Protein AF-A0A2J6X6T1-F1 (afdb_monomer)

Radius of gyration: 15.21 Å; Cα contacts (8 Å, |Δi|>4): 260; chains: 1; bounding box: 32×40×41 Å

Nearest PDB structures (foldseek):
  7z67-assembly1_A  TM=2.080E-01  e=5.726E-01  Arabidopsis thaliana
  8brf-assembly1_AAA  TM=2.116E-01  e=1.917E+00  Yersinia enterocolitica
  8brf-assembly1_BBB  TM=2.107E-01  e=5.099E+00  Yersinia enterocolitica

Sequence (160 aa):
MTFNLTKSQEKRLALLQRKNFKELSLDLDLILNLVEFPESSIILEKIMSIANIKDGSEVRGEEDLFKYLFDFPLHQGEVCFLVLPGLSPQNGFTYTQYPVIKVDVKKFHSLLKSMQERLTKLDFFSLVFEKFEHGIVLDVYAGNPEIHGVDKEICQVTIW

Foldseek 3Di:
DDDPDDPVVQVVQQVQQVVVVVVLVFDCVQFPDFAGPPVQVVVVVVLVVVQVVFDWDWDDDPVCVLVCVVPFDFDAPFKKWKQAADWDDDDPGIGGSHTTTIGHSVSSVVRSVSNVVRDPDHQKIKIATPVNPWIKIWHQPPDPCVPPDDPDRTITIGTD

Solvent-accessible surface area (backbone atoms only — not comparable to full-atom values): 9155 Å² total; per-res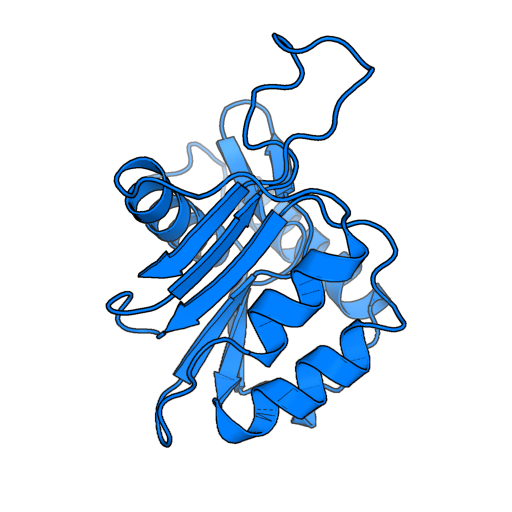idue (Å²): 138,80,78,98,62,55,73,69,54,42,53,50,51,28,52,47,13,54,53,52,44,58,73,69,65,68,72,63,91,50,48,75,44,75,37,44,55,67,59,28,31,56,51,46,53,53,51,49,58,52,45,76,73,44,89,47,48,81,52,79,63,76,79,54,52,58,50,57,62,72,69,47,89,77,62,89,94,42,47,27,38,34,39,60,54,31,67,43,82,47,100,92,52,71,36,55,44,40,42,26,34,32,28,44,51,89,36,42,66,61,47,51,59,68,39,63,87,69,60,89,65,68,52,29,36,34,43,30,36,76,86,65,79,37,35,40,36,40,28,35,54,71,55,56,75,91,76,65,56,100,82,65,80,40,29,28,42,27,74,81

Structure (mmCIF, N/CA/C/O backbone):
data_AF-A0A2J6X6T1-F1
#
_entry.id   AF-A0A2J6X6T1-F1
#
loop_
_atom_site.group_PDB
_atom_site.id
_atom_site.type_symbol
_atom_site.label_atom_id
_atom_site.label_alt_id
_atom_site.label_comp_id
_atom_site.label_asym_id
_atom_site.label_entity_id
_atom_site.label_seq_id
_atom_site.pdbx_PDB_ins_code
_atom_site.Cartn_x
_atom_site.Cartn_y
_atom_site.Cartn_z
_atom_site.occupancy
_atom_site.B_iso_or_equiv
_atom_site.auth_seq_id
_atom_site.auth_comp_id
_atom_site.auth_asym_id
_atom_site.auth_atom_id
_atom_site.pdbx_PDB_model_num
ATOM 1 N N . MET A 1 1 ? 15.097 8.921 5.940 1.00 53.03 1 MET A N 1
ATOM 2 C CA . MET A 1 1 ? 15.553 9.661 4.748 1.00 53.03 1 MET A CA 1
ATOM 3 C C . MET A 1 1 ? 14.877 11.030 4.756 1.00 53.03 1 MET A C 1
ATOM 5 O O . MET A 1 1 ? 13.838 11.152 5.396 1.00 53.03 1 MET A O 1
ATOM 9 N N . THR A 1 2 ? 15.459 12.050 4.123 1.00 59.12 2 THR A N 1
ATOM 10 C CA . THR A 1 2 ? 14.850 13.387 4.007 1.00 59.12 2 THR A CA 1
ATOM 11 C C . THR A 1 2 ? 14.507 13.610 2.541 1.00 59.12 2 THR A C 1
ATOM 13 O O . THR A 1 2 ? 15.415 13.660 1.713 1.00 59.12 2 THR A O 1
ATOM 16 N N . PHE A 1 3 ? 13.221 13.714 2.199 1.00 69.94 3 PHE A N 1
ATOM 17 C CA . PHE A 1 3 ? 12.822 14.122 0.852 1.00 69.94 3 PHE A CA 1
ATOM 18 C C . PHE A 1 3 ? 13.307 15.559 0.636 1.00 69.94 3 PHE A C 1
ATOM 20 O O . PHE A 1 3 ? 13.010 16.438 1.444 1.00 69.94 3 PHE A O 1
ATOM 27 N N . ASN A 1 4 ? 14.062 15.821 -0.434 1.00 75.81 4 ASN A N 1
ATOM 28 C CA . ASN A 1 4 ? 14.502 17.176 -0.789 1.00 75.81 4 ASN A CA 1
ATOM 29 C C . ASN A 1 4 ? 13.335 17.973 -1.404 1.00 75.81 4 ASN A C 1
ATOM 31 O O . ASN A 1 4 ? 13.375 18.383 -2.563 1.00 75.81 4 ASN A O 1
ATOM 35 N N . LEU A 1 5 ? 12.268 18.154 -0.626 1.00 82.19 5 LEU A N 1
ATOM 36 C CA . LEU A 1 5 ? 11.046 18.844 -1.008 1.00 82.19 5 LEU A CA 1
ATOM 37 C C . LEU A 1 5 ? 10.815 20.056 -0.114 1.00 82.19 5 LEU A C 1
ATOM 39 O O . LEU A 1 5 ? 11.090 20.067 1.083 1.00 82.19 5 LEU A O 1
ATOM 43 N N . THR A 1 6 ? 10.248 21.098 -0.703 1.00 87.19 6 THR A N 1
ATOM 44 C CA . THR A 1 6 ? 9.677 22.209 0.056 1.00 87.19 6 THR A CA 1
ATOM 45 C C . THR A 1 6 ? 8.389 21.760 0.747 1.00 87.19 6 THR A C 1
ATOM 47 O O . THR A 1 6 ? 7.625 20.978 0.182 1.00 87.19 6 THR A O 1
ATOM 50 N N . LYS A 1 7 ? 8.054 22.343 1.906 1.00 88.62 7 LYS A N 1
ATOM 51 C CA . LYS A 1 7 ? 6.772 22.086 2.602 1.00 88.62 7 LY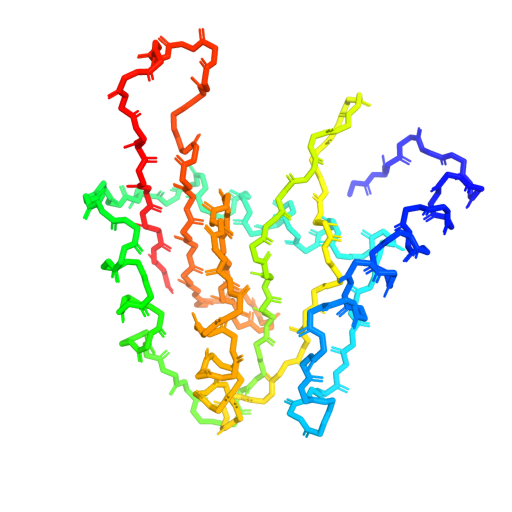S A CA 1
ATOM 52 C C . LYS A 1 7 ? 5.543 22.239 1.695 1.00 88.62 7 LYS A C 1
ATOM 54 O O . LYS A 1 7 ? 4.542 21.544 1.856 1.00 88.62 7 LYS A O 1
ATOM 59 N N . SER A 1 8 ? 5.603 23.157 0.727 1.00 90.31 8 SER A N 1
ATOM 60 C CA . SER A 1 8 ? 4.530 23.357 -0.252 1.00 90.31 8 SER A CA 1
ATOM 61 C C . SER A 1 8 ? 4.376 22.169 -1.208 1.00 90.31 8 SER A C 1
ATOM 63 O O . SER A 1 8 ? 3.249 21.827 -1.566 1.00 90.31 8 SER A O 1
ATOM 65 N N . GLN A 1 9 ? 5.478 21.526 -1.606 1.00 89.69 9 GLN A N 1
ATOM 66 C CA . GLN A 1 9 ? 5.445 20.303 -2.413 1.00 89.69 9 GLN A CA 1
ATOM 67 C C . GLN A 1 9 ? 4.899 19.122 -1.606 1.00 89.69 9 GLN A C 1
ATOM 69 O O . GLN A 1 9 ? 4.018 18.428 -2.105 1.00 89.69 9 GLN A O 1
ATOM 74 N N . GLU A 1 10 ? 5.326 18.949 -0.351 1.00 90.38 10 GLU A N 1
ATOM 75 C CA . GLU A 1 10 ? 4.805 17.888 0.529 1.00 90.38 10 GLU A CA 1
ATOM 76 C C . GLU A 1 10 ? 3.284 18.011 0.700 1.00 90.38 10 GLU A C 1
ATOM 78 O O . GLU A 1 10 ? 2.534 17.064 0.462 1.00 90.38 10 GLU A O 1
ATOM 83 N N . LYS A 1 11 ? 2.802 19.228 0.995 1.00 92.25 11 LYS A N 1
ATOM 84 C CA . LYS A 1 11 ? 1.367 19.515 1.119 1.00 92.25 11 LYS A CA 1
ATOM 85 C C . LYS A 1 11 ? 0.604 19.217 -0.173 1.00 92.25 11 LYS A C 1
ATOM 87 O O . LYS A 1 11 ? -0.522 18.725 -0.118 1.00 92.25 11 LYS A O 1
ATOM 92 N N . ARG A 1 12 ? 1.187 19.521 -1.337 1.00 92.38 12 ARG A N 1
ATOM 93 C CA . ARG A 1 12 ? 0.573 19.223 -2.640 1.00 92.38 12 ARG A CA 1
ATOM 94 C C . ARG A 1 12 ? 0.421 17.715 -2.851 1.00 92.38 12 ARG A C 1
ATOM 96 O O . ARG A 1 12 ? -0.637 17.295 -3.311 1.00 92.38 12 ARG A O 1
ATOM 103 N N . LEU A 1 13 ? 1.438 16.924 -2.509 1.00 91.44 13 LEU A N 1
ATOM 104 C CA . LEU A 1 13 ? 1.401 15.463 -2.633 1.00 91.44 13 LEU A CA 1
ATOM 105 C C . LEU A 1 13 ? 0.366 14.844 -1.685 1.00 91.44 13 LEU A C 1
ATOM 107 O O . LEU A 1 13 ? -0.459 14.053 -2.135 1.00 91.44 13 LEU A O 1
ATOM 111 N N . ALA A 1 14 ? 0.320 15.280 -0.423 1.00 93.00 14 ALA A N 1
ATOM 112 C CA . ALA A 1 14 ? -0.692 14.826 0.535 1.00 93.00 14 ALA A CA 1
ATOM 113 C C . ALA A 1 14 ? -2.127 15.158 0.072 1.00 93.00 14 ALA A C 1
ATOM 115 O O . ALA A 1 14 ? -3.029 14.324 0.139 1.00 93.00 14 ALA A O 1
ATOM 116 N N . LEU A 1 15 ? -2.356 16.362 -0.472 1.00 95.00 15 LEU A N 1
ATOM 117 C CA . LEU A 1 15 ? -3.661 16.734 -1.038 1.00 95.00 15 LEU A CA 1
ATOM 118 C C . LEU A 1 15 ? -4.047 15.867 -2.244 1.00 95.00 15 LEU A C 1
ATOM 120 O O . LEU A 1 15 ? -5.220 15.517 -2.386 1.00 95.00 15 LEU A O 1
ATOM 124 N N . LEU A 1 16 ? -3.080 15.516 -3.094 1.00 92.88 16 LEU A N 1
ATOM 125 C CA . LEU A 1 16 ? -3.306 14.630 -4.233 1.00 92.88 16 LEU A CA 1
ATOM 126 C C . LEU A 1 16 ? -3.657 13.210 -3.770 1.00 92.88 16 LEU A C 1
ATOM 128 O O . LEU A 1 16 ? -4.642 12.657 -4.250 1.00 92.88 16 LEU A O 1
ATOM 132 N N . GLN A 1 17 ? -2.932 12.669 -2.784 1.00 92.69 17 GLN A N 1
ATOM 133 C CA . GLN A 1 17 ? -3.249 11.378 -2.166 1.00 92.69 17 GLN A CA 1
ATOM 134 C C . GLN A 1 17 ? -4.683 11.350 -1.629 1.00 92.69 17 GLN A C 1
ATOM 136 O O . GLN A 1 17 ? -5.446 10.444 -1.955 1.00 92.69 17 GLN A O 1
ATOM 141 N N . ARG A 1 18 ? -5.091 12.376 -0.869 1.00 93.50 18 ARG A N 1
ATOM 142 C CA . ARG A 1 18 ? -6.468 12.494 -0.356 1.00 93.50 18 ARG A CA 1
ATOM 143 C C . ARG A 1 18 ? -7.504 12.525 -1.471 1.00 93.50 18 ARG A C 1
ATOM 145 O O . ARG A 1 18 ? -8.569 11.931 -1.324 1.00 93.50 18 ARG A O 1
ATOM 152 N N . LYS A 1 19 ? -7.230 13.261 -2.551 1.00 93.69 19 LYS A N 1
ATOM 153 C CA . LYS A 1 19 ? -8.143 13.362 -3.693 1.00 93.69 19 LYS A CA 1
ATOM 154 C C . LYS A 1 19 ? -8.322 11.991 -4.350 1.00 93.69 19 LYS A C 1
ATOM 156 O O . LYS A 1 19 ? -9.453 11.526 -4.435 1.00 93.69 19 LYS A O 1
ATOM 161 N N . ASN A 1 20 ? -7.220 11.340 -4.717 1.00 89.44 20 ASN A N 1
ATOM 162 C CA . ASN A 1 20 ? -7.235 10.020 -5.349 1.00 89.44 20 ASN A CA 1
ATOM 163 C C . ASN A 1 20 ? -7.934 8.989 -4.449 1.00 89.44 20 ASN A C 1
ATOM 165 O O . ASN A 1 20 ? -8.770 8.216 -4.900 1.00 89.44 20 ASN A O 1
ATOM 169 N N . PHE A 1 21 ? -7.648 9.017 -3.146 1.00 90.50 21 PHE A N 1
ATOM 170 C CA . PHE A 1 21 ? -8.258 8.106 -2.182 1.00 90.50 21 PHE A CA 1
ATOM 171 C C . PHE A 1 21 ? -9.776 8.271 -2.071 1.00 90.50 21 PHE A C 1
ATOM 173 O O . PHE A 1 21 ? -10.501 7.281 -2.014 1.00 90.50 21 PHE A O 1
ATOM 180 N N . LYS A 1 22 ? -10.277 9.511 -2.082 1.00 90.50 22 LYS A N 1
ATOM 181 C CA . LYS A 1 22 ? -11.725 9.768 -2.080 1.00 90.50 22 LYS A CA 1
ATOM 182 C C . LYS A 1 22 ? -12.414 9.198 -3.316 1.00 90.50 22 LYS A C 1
ATOM 184 O O . LYS A 1 22 ? -13.541 8.734 -3.202 1.00 90.50 22 LYS A O 1
ATOM 189 N N . GLU A 1 23 ? -11.749 9.207 -4.469 1.00 87.94 23 GLU A N 1
ATOM 190 C CA . GLU A 1 23 ? -12.301 8.666 -5.715 1.00 87.94 23 GLU A CA 1
ATOM 191 C C . GLU A 1 23 ? -12.489 7.137 -5.647 1.00 87.94 23 GLU A C 1
ATOM 193 O O . GLU A 1 23 ? -13.473 6.633 -6.183 1.00 87.94 23 GLU A O 1
ATOM 198 N N . LEU A 1 24 ? -11.660 6.409 -4.880 1.00 83.31 24 LEU A N 1
ATOM 199 C CA . LEU A 1 24 ? -11.859 4.970 -4.623 1.00 83.31 24 LEU A CA 1
ATOM 200 C C . LEU A 1 24 ? -13.156 4.665 -3.852 1.00 83.31 24 LEU A C 1
ATOM 202 O O . LEU A 1 24 ? -13.689 3.556 -3.938 1.00 83.31 24 LEU A O 1
ATOM 206 N N . SER A 1 25 ? -13.681 5.647 -3.110 1.00 85.88 25 SER A N 1
ATOM 207 C CA . SER A 1 25 ? -14.943 5.552 -2.364 1.00 85.88 25 SER A CA 1
ATOM 208 C C . SER A 1 25 ? -15.010 4.335 -1.421 1.00 85.88 25 SER A C 1
ATOM 210 O O . SER A 1 25 ? -16.045 3.669 -1.341 1.00 85.88 25 SER A O 1
ATOM 212 N N . LEU A 1 26 ? -13.895 4.012 -0.753 1.00 85.81 26 LEU A N 1
ATOM 213 C CA . LEU A 1 26 ? -13.811 2.914 0.216 1.00 85.81 26 LEU A CA 1
ATOM 214 C C . LEU A 1 26 ? -14.589 3.228 1.495 1.00 85.81 26 LEU A C 1
ATOM 216 O O . LEU A 1 26 ? -14.761 4.390 1.867 1.00 85.81 26 LEU A O 1
ATOM 220 N N . ASP A 1 27 ? -15.025 2.173 2.177 1.00 86.50 27 ASP A N 1
ATOM 221 C CA . ASP A 1 27 ? -15.703 2.288 3.463 1.00 86.50 27 ASP A CA 1
ATOM 222 C C . ASP A 1 27 ? -14.714 2.722 4.558 1.00 86.50 27 ASP A C 1
ATOM 224 O O . ASP A 1 27 ? -13.783 1.995 4.918 1.00 86.50 27 ASP A O 1
ATOM 228 N N . LEU A 1 28 ? -14.916 3.933 5.081 1.00 85.88 28 LEU A N 1
ATOM 229 C CA . LEU A 1 28 ? -14.058 4.525 6.104 1.00 85.88 28 LEU A CA 1
ATOM 230 C C . LEU A 1 28 ? -14.210 3.836 7.466 1.00 85.88 28 LEU A C 1
ATOM 232 O O . LEU A 1 28 ? -13.265 3.870 8.252 1.00 85.88 28 LEU A O 1
ATOM 236 N N . ASP A 1 29 ? -15.329 3.154 7.732 1.00 89.19 29 ASP A N 1
ATOM 237 C CA . ASP A 1 29 ? -15.549 2.437 8.997 1.00 89.19 29 ASP A CA 1
ATOM 238 C C . ASP A 1 29 ? -14.623 1.214 9.132 1.00 89.19 29 ASP A C 1
ATOM 240 O O . ASP A 1 29 ? -14.404 0.672 10.230 1.00 89.19 29 ASP A O 1
ATOM 244 N N . LEU A 1 30 ? -14.028 0.787 8.015 1.00 87.19 30 LEU A N 1
ATOM 245 C CA . LEU A 1 30 ? -13.041 -0.284 7.963 1.00 87.19 30 LEU A CA 1
ATOM 246 C C . LEU A 1 30 ? -11.620 0.183 8.302 1.00 87.19 30 LEU A C 1
ATOM 248 O O . LEU A 1 30 ? -10.750 -0.654 8.533 1.00 87.19 30 LEU A O 1
ATOM 252 N N . ILE A 1 31 ? -11.383 1.492 8.386 1.00 91.81 31 ILE A N 1
ATOM 253 C CA . ILE A 1 31 ? -10.049 2.090 8.469 1.00 91.81 31 ILE A CA 1
ATOM 254 C C . ILE A 1 31 ? -9.795 2.633 9.877 1.00 91.81 31 ILE A C 1
ATOM 256 O O . ILE A 1 31 ? -10.620 3.343 10.443 1.00 91.81 31 ILE A O 1
ATOM 260 N N . LEU A 1 32 ? -8.632 2.316 10.455 1.00 93.19 32 LEU A N 1
ATOM 261 C CA . LEU A 1 32 ? -8.210 2.903 11.732 1.00 93.19 32 LEU A CA 1
ATOM 262 C C . LEU A 1 32 ? -7.609 4.292 11.533 1.00 93.19 32 LEU A C 1
ATOM 264 O O . LEU A 1 32 ? -7.861 5.196 12.324 1.00 93.19 32 LEU A O 1
ATOM 268 N N . ASN A 1 33 ? -6.764 4.443 10.513 1.00 95.12 33 ASN A N 1
ATOM 269 C CA . ASN A 1 33 ? -6.130 5.712 10.184 1.00 95.12 33 ASN A CA 1
ATOM 270 C C . ASN A 1 33 ? -5.652 5.737 8.726 1.00 95.12 33 ASN A C 1
ATOM 272 O O . ASN A 1 33 ? -5.416 4.690 8.125 1.00 95.12 33 ASN A O 1
ATOM 276 N N . LEU A 1 34 ? -5.441 6.938 8.193 1.00 95.06 34 LEU A N 1
ATOM 277 C CA . LEU A 1 34 ? -4.753 7.176 6.929 1.00 95.06 34 LEU A CA 1
ATOM 278 C C . LEU A 1 34 ? -3.425 7.874 7.220 1.00 95.06 34 LEU A C 1
ATOM 280 O O . LEU A 1 34 ? -3.390 8.910 7.882 1.00 95.06 34 LEU A O 1
ATOM 284 N N . VAL A 1 35 ? -2.330 7.300 6.733 1.00 95.62 35 VAL A N 1
ATOM 285 C CA . VAL A 1 35 ? -0.992 7.886 6.828 1.00 95.62 35 VAL A CA 1
ATOM 286 C C . VAL A 1 35 ? -0.662 8.506 5.479 1.00 95.62 35 VAL A C 1
ATOM 288 O O . VAL A 1 35 ? -0.637 7.820 4.461 1.00 95.62 35 VAL A O 1
ATOM 291 N N . GLU A 1 36 ? -0.451 9.814 5.461 1.00 94.62 36 GLU A N 1
ATOM 292 C CA . GLU A 1 36 ? -0.263 10.598 4.239 1.00 94.62 36 GLU A CA 1
ATOM 293 C C . GLU A 1 36 ? 1.213 10.908 3.993 1.00 94.62 36 GLU A C 1
ATOM 295 O O . GLU A 1 36 ? 2.095 10.463 4.720 1.00 94.62 36 GLU A O 1
ATOM 300 N N . PHE A 1 37 ? 1.517 11.602 2.903 1.00 92.69 37 PHE A N 1
ATOM 301 C CA . PHE A 1 37 ? 2.856 12.096 2.612 1.00 92.69 37 PHE A CA 1
ATOM 302 C C . PHE A 1 37 ? 3.286 13.145 3.661 1.00 92.69 37 PHE A C 1
ATOM 304 O O . PHE A 1 37 ? 2.486 14.042 3.950 1.00 92.69 37 PHE A O 1
ATOM 311 N N . PRO A 1 38 ? 4.538 13.116 4.163 1.00 91.44 38 PRO A N 1
ATOM 312 C CA . PRO A 1 38 ? 5.665 12.269 3.738 1.00 91.44 38 PRO A CA 1
ATOM 313 C C . PRO A 1 38 ? 5.746 10.882 4.393 1.00 91.44 38 PRO A C 1
ATOM 315 O O . PRO A 1 38 ? 6.464 10.019 3.887 1.00 91.44 38 PRO A O 1
ATOM 318 N N . GLU A 1 39 ? 5.038 10.632 5.495 1.00 92.69 39 GLU A N 1
ATOM 319 C CA . GLU A 1 39 ? 5.176 9.406 6.291 1.00 92.69 39 GLU A CA 1
ATOM 320 C C . GLU A 1 39 ? 4.822 8.138 5.502 1.00 92.69 39 GLU A C 1
ATOM 322 O O . GLU A 1 39 ? 5.499 7.119 5.634 1.00 92.69 39 GLU A O 1
ATOM 327 N N . SER A 1 40 ? 3.814 8.209 4.631 1.00 93.44 40 SER A N 1
ATOM 328 C CA . SER A 1 40 ? 3.451 7.130 3.699 1.00 93.44 40 SER A CA 1
ATOM 329 C C . SER A 1 40 ? 4.625 6.667 2.837 1.00 93.44 40 SER A C 1
ATOM 331 O O . SER A 1 40 ? 4.832 5.466 2.671 1.00 93.44 40 SER A O 1
ATOM 333 N N . SER A 1 41 ? 5.434 7.600 2.336 1.00 90.00 41 SER A N 1
ATOM 334 C CA . SER A 1 41 ? 6.616 7.281 1.534 1.00 90.00 41 SER A CA 1
ATOM 335 C C . SER A 1 41 ? 7.744 6.695 2.367 1.00 90.00 41 SER A C 1
ATOM 337 O O . SER A 1 41 ? 8.432 5.798 1.897 1.00 90.00 41 SER A O 1
ATOM 339 N N . ILE A 1 42 ? 7.912 7.141 3.615 1.00 91.38 42 ILE A N 1
ATOM 340 C CA . ILE A 1 42 ? 8.886 6.539 4.540 1.00 91.38 42 ILE A CA 1
ATOM 341 C C . ILE A 1 42 ? 8.517 5.074 4.811 1.00 91.38 42 ILE A C 1
ATOM 343 O O . ILE A 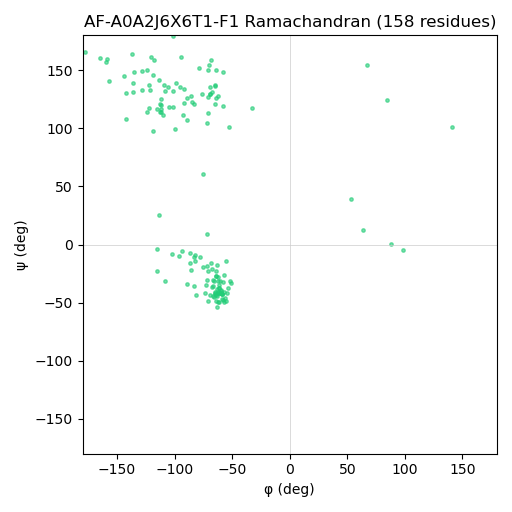1 42 ? 9.390 4.204 4.839 1.00 91.38 42 ILE A O 1
ATOM 347 N N . ILE A 1 43 ? 7.222 4.788 4.991 1.00 93.38 43 ILE A N 1
ATOM 348 C CA . ILE A 1 43 ? 6.718 3.418 5.135 1.00 93.38 43 ILE A CA 1
ATOM 349 C C . ILE A 1 43 ? 7.011 2.618 3.862 1.00 93.38 43 ILE A C 1
ATOM 351 O O . ILE A 1 43 ? 7.584 1.535 3.960 1.00 93.38 43 ILE A O 1
ATOM 355 N N . LEU A 1 44 ? 6.680 3.155 2.683 1.00 91.50 44 LEU A N 1
ATOM 356 C CA . LEU A 1 44 ? 6.935 2.498 1.400 1.00 91.50 44 LEU A CA 1
ATOM 357 C C . LEU A 1 44 ? 8.420 2.164 1.203 1.00 91.50 44 LEU A C 1
ATOM 359 O O . LEU A 1 44 ? 8.742 1.025 0.887 1.00 91.50 44 LEU A O 1
ATOM 363 N N . GLU A 1 45 ? 9.327 3.117 1.425 1.00 89.31 45 GLU A N 1
ATOM 364 C CA . GLU A 1 45 ? 10.775 2.894 1.308 1.00 89.31 45 GLU A CA 1
ATOM 365 C C . GLU A 1 45 ? 11.251 1.759 2.217 1.00 89.31 45 GLU A C 1
ATOM 367 O O . GLU A 1 45 ? 12.057 0.924 1.807 1.00 89.31 45 GLU A O 1
ATOM 372 N N . LYS A 1 46 ? 10.729 1.694 3.448 1.00 92.62 46 LYS A N 1
ATOM 373 C CA . LYS A 1 46 ? 11.055 0.615 4.382 1.00 92.62 46 LYS A CA 1
ATOM 374 C C . LYS A 1 46 ? 10.548 -0.739 3.880 1.00 92.62 46 LYS A C 1
ATOM 376 O O . LYS A 1 46 ? 11.286 -1.717 3.963 1.00 92.62 46 LYS A O 1
ATOM 381 N N . ILE A 1 47 ? 9.327 -0.793 3.346 1.00 92.19 47 ILE A N 1
ATOM 382 C CA . ILE A 1 47 ? 8.750 -2.009 2.755 1.00 92.19 47 ILE A CA 1
ATOM 383 C C . ILE A 1 47 ? 9.597 -2.473 1.565 1.00 92.19 47 ILE A C 1
ATOM 385 O O . ILE A 1 47 ? 10.015 -3.627 1.539 1.00 92.19 47 ILE A O 1
ATOM 389 N N . MET A 1 48 ? 9.925 -1.568 0.640 1.00 88.12 48 MET A N 1
ATOM 390 C CA . MET A 1 48 ? 10.763 -1.862 -0.527 1.00 88.12 48 MET A CA 1
ATOM 391 C C . MET A 1 48 ? 12.164 -2.322 -0.123 1.00 88.12 48 MET A C 1
ATOM 393 O O . MET A 1 48 ? 12.683 -3.282 -0.679 1.00 88.12 48 MET A O 1
ATOM 397 N N . SER A 1 49 ? 12.777 -1.690 0.882 1.00 90.00 49 SER A N 1
ATOM 398 C CA . SER A 1 49 ? 14.088 -2.109 1.384 1.00 90.00 49 SER A CA 1
ATOM 399 C C . SER A 1 49 ? 14.069 -3.529 1.946 1.00 90.00 49 SER A C 1
ATOM 401 O O . SER A 1 49 ? 15.057 -4.235 1.779 1.00 90.00 49 SER A O 1
ATOM 403 N N . ILE A 1 50 ? 12.997 -3.941 2.629 1.00 90.69 50 ILE A N 1
ATOM 404 C CA . ILE A 1 50 ? 12.855 -5.316 3.125 1.00 90.69 50 ILE A CA 1
ATOM 405 C C . ILE A 1 50 ? 12.624 -6.260 1.946 1.00 90.69 50 ILE A C 1
ATOM 407 O O . ILE A 1 50 ? 13.321 -7.265 1.835 1.00 90.69 50 ILE A O 1
ATOM 411 N N . ALA A 1 51 ? 11.693 -5.914 1.054 1.00 88.44 51 ALA A N 1
ATOM 412 C CA . ALA A 1 51 ? 11.335 -6.736 -0.093 1.00 88.44 51 ALA A CA 1
ATOM 413 C C . ALA A 1 51 ? 12.528 -6.984 -1.027 1.00 88.44 51 ALA A C 1
ATOM 415 O O . ALA A 1 51 ? 12.733 -8.115 -1.434 1.00 88.44 51 ALA A O 1
ATOM 416 N N . ASN A 1 52 ? 13.375 -5.982 -1.272 1.00 84.69 52 ASN A N 1
ATOM 417 C CA . ASN A 1 52 ? 14.574 -6.109 -2.111 1.00 84.69 52 ASN A CA 1
ATOM 418 C C . ASN A 1 52 ? 15.668 -7.008 -1.508 1.00 84.69 52 ASN A C 1
ATOM 420 O O . ASN A 1 52 ? 16.555 -7.458 -2.227 1.00 84.69 52 ASN A O 1
ATOM 424 N N . ILE A 1 53 ? 15.659 -7.226 -0.187 1.00 86.75 53 ILE A N 1
ATOM 425 C CA . ILE A 1 53 ? 16.593 -8.141 0.496 1.00 86.75 53 ILE A CA 1
ATOM 426 C C . ILE A 1 53 ? 16.055 -9.581 0.474 1.00 86.75 53 ILE A C 1
ATOM 428 O O . ILE A 1 53 ? 16.810 -10.534 0.662 1.00 86.75 53 ILE A O 1
ATOM 432 N N . LYS A 1 54 ? 14.744 -9.748 0.296 1.00 83.06 54 LYS A N 1
ATOM 433 C CA . LYS A 1 54 ? 14.063 -11.040 0.298 1.00 83.06 54 LYS A CA 1
ATOM 434 C C . LYS A 1 54 ? 13.927 -11.534 -1.144 1.00 83.06 54 LYS A C 1
ATOM 436 O O . LYS A 1 54 ? 13.520 -10.785 -2.022 1.00 83.06 54 LYS A O 1
ATOM 441 N N . ASP A 1 55 ? 14.211 -12.810 -1.383 1.00 76.19 55 ASP A N 1
ATOM 442 C CA . ASP A 1 55 ? 13.965 -13.410 -2.696 1.00 76.19 55 ASP A CA 1
ATOM 443 C C . ASP A 1 55 ? 12.451 -13.574 -2.902 1.00 76.19 55 ASP A C 1
ATOM 445 O O . ASP A 1 55 ? 11.815 -14.445 -2.305 1.00 76.19 55 ASP A O 1
ATOM 449 N N . GLY A 1 56 ? 11.855 -12.704 -3.717 1.00 80.00 56 GLY A N 1
ATOM 450 C CA . GLY A 1 56 ? 10.459 -12.832 -4.124 1.00 80.00 56 GLY A CA 1
ATOM 451 C C . GLY A 1 56 ? 10.283 -13.873 -5.228 1.00 80.00 56 GLY A C 1
ATOM 452 O O . GLY A 1 56 ? 11.180 -14.096 -6.039 1.00 80.00 56 GLY A O 1
ATOM 453 N N . SER A 1 57 ? 9.110 -14.493 -5.280 1.00 82.75 57 SER A N 1
ATOM 454 C CA . SER A 1 57 ? 8.744 -15.470 -6.308 1.00 82.75 57 SER A CA 1
ATOM 455 C C . SER A 1 57 ? 8.039 -14.787 -7.477 1.00 82.75 57 SER A C 1
ATOM 4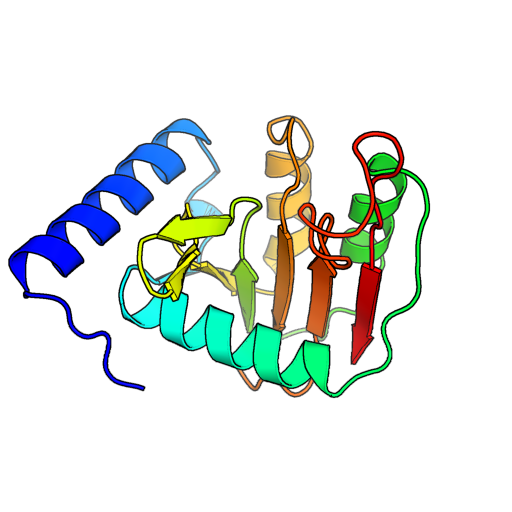57 O O . SER A 1 57 ? 7.129 -13.989 -7.260 1.00 82.75 57 SER A O 1
ATOM 459 N N . GLU A 1 58 ? 8.421 -15.111 -8.711 1.00 81.75 58 GLU A N 1
ATOM 460 C CA . GLU A 1 58 ? 7.686 -14.672 -9.903 1.00 81.75 58 GLU A CA 1
ATOM 461 C C . GLU A 1 58 ? 6.328 -15.382 -9.994 1.00 81.75 58 GLU A C 1
ATOM 463 O O . GLU A 1 58 ? 6.230 -16.601 -9.830 1.00 81.75 58 GLU A O 1
ATOM 468 N N . VAL A 1 59 ? 5.280 -14.621 -10.297 1.00 75.25 59 VAL A N 1
ATOM 469 C CA . VAL A 1 59 ? 3.901 -15.097 -10.436 1.00 75.25 59 VAL A CA 1
ATOM 470 C C . VAL A 1 59 ? 3.345 -14.626 -11.780 1.00 75.25 59 VAL A C 1
ATOM 472 O O . VAL A 1 59 ? 3.749 -13.594 -12.311 1.00 75.25 59 VAL A O 1
ATOM 475 N N . ARG A 1 60 ? 2.432 -15.402 -12.376 1.00 69.38 60 ARG A N 1
ATOM 476 C CA . ARG A 1 60 ? 1.757 -15.035 -13.629 1.00 69.38 60 ARG A CA 1
ATOM 477 C C . ARG A 1 60 ? 0.315 -14.621 -13.358 1.00 69.38 60 ARG A C 1
ATOM 479 O O . ARG A 1 60 ? -0.390 -15.358 -12.684 1.00 69.38 60 ARG A O 1
ATOM 486 N N . GLY A 1 61 ? -0.115 -13.527 -13.986 1.00 63.88 61 GLY A N 1
ATOM 487 C CA . GLY A 1 61 ? -1.505 -13.065 -13.998 1.00 63.88 61 GLY A CA 1
ATOM 488 C C . GLY A 1 61 ? -1.884 -12.228 -12.776 1.00 63.88 61 GLY A C 1
ATOM 489 O O . GLY A 1 61 ? -1.780 -12.685 -11.640 1.00 63.88 61 GLY A O 1
ATOM 490 N N . GLU A 1 62 ? -2.384 -11.014 -13.017 1.00 64.50 62 GLU A N 1
ATOM 491 C CA . GLU A 1 62 ? -2.802 -10.083 -11.960 1.00 64.50 62 GLU A CA 1
ATOM 492 C C . GLU A 1 62 ? -3.937 -10.640 -11.077 1.00 64.50 62 GLU A C 1
ATOM 494 O O . GLU A 1 62 ? -4.001 -10.361 -9.881 1.00 64.50 62 GLU A O 1
ATOM 499 N N . GLU A 1 63 ? -4.820 -11.471 -11.640 1.00 62.72 63 GLU A N 1
ATOM 500 C CA . GLU A 1 63 ? -5.965 -12.055 -10.923 1.00 62.72 63 GLU A CA 1
ATOM 501 C C . GLU A 1 63 ? -5.548 -13.017 -9.802 1.00 62.72 63 GLU A C 1
ATOM 503 O O . GLU A 1 63 ? -6.231 -13.124 -8.777 1.00 62.72 63 GLU A O 1
ATOM 508 N N . ASP A 1 64 ? -4.415 -13.703 -9.968 1.00 66.62 64 ASP A N 1
ATOM 509 C CA . ASP A 1 64 ? -3.882 -14.594 -8.942 1.00 66.62 64 ASP A CA 1
ATOM 510 C C . ASP A 1 64 ? -3.239 -13.803 -7.791 1.00 66.62 64 ASP A C 1
ATOM 512 O O . ASP A 1 64 ? -3.176 -14.309 -6.673 1.00 66.62 64 ASP A O 1
ATOM 516 N N . LEU A 1 65 ? -2.871 -12.531 -7.999 1.00 67.00 65 LEU A N 1
ATOM 517 C CA . LEU A 1 65 ? -2.236 -11.685 -6.980 1.00 67.00 65 LEU A CA 1
ATOM 518 C C . LEU A 1 65 ? -3.156 -11.397 -5.791 1.00 67.00 65 LEU A C 1
ATOM 520 O O . LEU A 1 65 ? -2.728 -11.485 -4.640 1.00 67.00 65 LEU A O 1
ATOM 524 N N . PHE A 1 66 ? -4.441 -11.122 -6.037 1.00 72.94 66 PHE A N 1
ATOM 525 C CA . PHE A 1 66 ? -5.401 -10.931 -4.946 1.00 72.94 66 PHE A CA 1
ATOM 526 C C . PHE A 1 66 ? -5.563 -12.188 -4.089 1.00 72.94 66 PHE A C 1
ATOM 528 O O . PHE A 1 66 ? -5.785 -12.065 -2.885 1.00 72.94 66 PHE A O 1
ATOM 535 N N . LYS A 1 67 ? -5.415 -13.388 -4.667 1.00 79.06 67 LYS A N 1
ATOM 536 C CA . LYS A 1 67 ? -5.490 -14.640 -3.899 1.00 79.06 67 LYS A CA 1
ATOM 537 C C . LYS A 1 67 ? -4.370 -14.712 -2.868 1.00 79.06 67 LYS A C 1
ATOM 539 O O . LYS A 1 67 ? -4.660 -14.969 -1.707 1.00 79.06 67 LYS A O 1
ATOM 544 N N . TYR A 1 68 ? -3.138 -14.357 -3.242 1.00 80.12 68 TYR A N 1
ATOM 545 C CA . TYR A 1 68 ? -2.023 -14.296 -2.289 1.00 80.12 68 TYR A CA 1
ATOM 546 C C . TYR A 1 68 ? -2.286 -13.332 -1.124 1.00 80.12 68 TYR A C 1
ATOM 548 O O . TYR A 1 68 ? -1.839 -13.596 -0.012 1.00 80.12 68 TYR A O 1
ATOM 556 N N . LEU A 1 69 ? -3.030 -12.241 -1.345 1.00 78.31 69 LEU A N 1
ATOM 557 C CA . LEU A 1 69 ? -3.420 -11.318 -0.272 1.00 78.31 69 LEU A CA 1
ATOM 558 C C . LEU A 1 69 ? -4.505 -11.889 0.639 1.00 78.31 69 LEU A C 1
ATOM 560 O O . LEU A 1 69 ? -4.441 -11.696 1.851 1.00 78.31 69 LEU A O 1
ATOM 564 N N . PHE A 1 70 ? -5.509 -12.557 0.068 1.00 81.88 70 PHE A N 1
ATOM 565 C CA . PHE A 1 70 ? -6.562 -13.209 0.850 1.00 81.88 70 PHE A CA 1
ATOM 566 C C . PHE A 1 70 ? -6.019 -14.384 1.669 1.00 81.88 70 PHE A C 1
ATOM 568 O O . PHE A 1 70 ? -6.451 -14.583 2.802 1.00 81.88 70 PHE A O 1
ATOM 575 N N . ASP A 1 71 ? -5.052 -15.115 1.119 1.00 83.75 71 ASP A N 1
ATOM 576 C CA . ASP A 1 71 ? -4.450 -16.289 1.751 1.00 83.75 71 ASP A CA 1
ATOM 577 C C . ASP A 1 71 ? -3.283 -15.936 2.691 1.00 83.75 71 ASP A C 1
ATOM 579 O O . ASP A 1 71 ? -2.774 -16.808 3.402 1.00 83.75 71 ASP A O 1
ATOM 583 N N . PHE A 1 72 ? -2.848 -14.670 2.725 1.00 83.50 72 PHE A N 1
ATOM 584 C CA . PHE A 1 72 ? -1.750 -14.239 3.585 1.00 83.50 72 PHE A CA 1
ATOM 585 C C . PHE A 1 72 ? -2.113 -14.439 5.070 1.00 83.50 72 PHE A C 1
ATOM 587 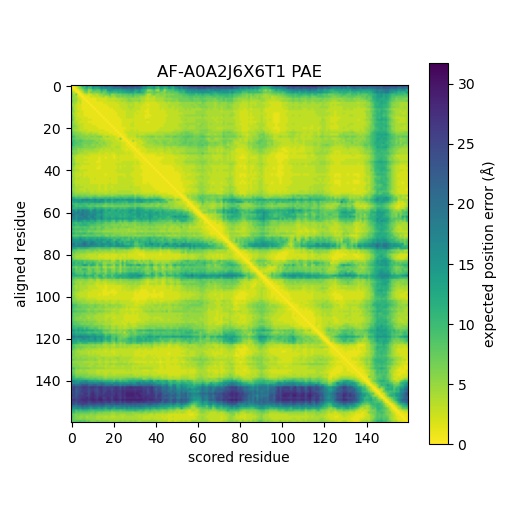O O . PHE A 1 72 ? -3.172 -13.983 5.514 1.00 83.50 72 PHE A O 1
ATOM 594 N N . PRO A 1 73 ? -1.264 -15.115 5.868 1.00 77.88 73 PRO A N 1
ATOM 595 C CA . PRO A 1 73 ? -1.580 -15.434 7.252 1.00 77.88 73 PRO A CA 1
ATOM 596 C C . PRO A 1 73 ? -1.706 -14.168 8.101 1.00 77.88 73 PRO A C 1
ATOM 598 O O . PRO A 1 73 ? -0.778 -13.378 8.261 1.00 77.88 73 PRO A O 1
ATOM 601 N N . LEU A 1 74 ? -2.888 -14.004 8.684 1.00 79.56 74 LEU A N 1
ATOM 602 C CA . LEU A 1 74 ? -3.261 -12.851 9.485 1.00 79.56 74 LEU A CA 1
ATOM 603 C C . LEU A 1 74 ? -3.259 -13.191 10.979 1.00 79.56 74 LEU A C 1
ATOM 605 O O . LEU A 1 74 ? -4.050 -14.017 11.442 1.00 79.56 74 LEU A O 1
A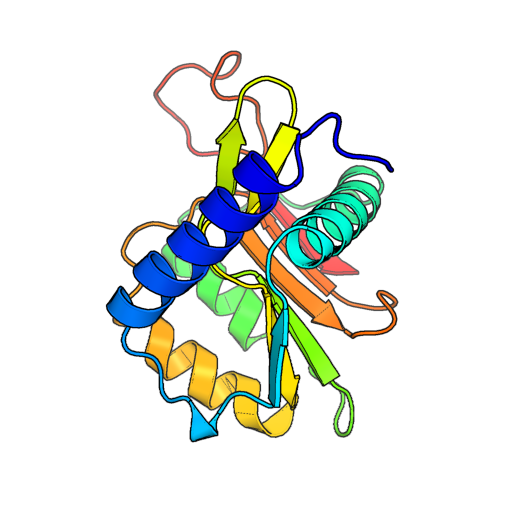TOM 609 N N . HIS A 1 75 ? -2.409 -12.521 11.758 1.00 76.69 75 HIS A N 1
ATOM 610 C CA . HIS A 1 75 ? -2.336 -12.701 13.207 1.00 76.69 75 HIS A CA 1
ATOM 611 C C . HIS A 1 75 ? -3.378 -11.834 13.926 1.00 76.69 75 HIS A C 1
ATOM 613 O O . HIS A 1 75 ? -3.437 -10.613 13.767 1.00 76.69 75 HIS A O 1
ATOM 619 N N . GLN A 1 76 ? -4.246 -12.473 14.717 1.00 70.25 76 GLN A N 1
ATOM 620 C CA . GLN A 1 76 ? -5.318 -11.768 15.419 1.00 70.25 76 GLN A CA 1
ATOM 621 C C . GLN A 1 76 ? -4.767 -10.789 16.462 1.00 70.25 76 GLN A C 1
ATOM 623 O O . GLN A 1 76 ? -3.900 -11.135 17.257 1.00 70.25 76 GLN A O 1
ATOM 628 N N . GLY A 1 77 ? -5.354 -9.591 16.507 1.00 70.50 77 GLY A N 1
ATOM 629 C CA . GLY A 1 77 ? -4.974 -8.541 17.457 1.00 70.50 77 GLY A CA 1
ATOM 630 C C . GLY A 1 77 ? -3.853 -7.629 16.964 1.00 70.50 77 GLY A C 1
ATOM 631 O O . GLY A 1 77 ? -3.485 -6.697 17.674 1.00 70.50 77 GLY A O 1
ATOM 632 N N . GLU A 1 78 ? -3.342 -7.862 15.756 1.00 83.69 78 GLU A N 1
ATOM 633 C CA . GLU A 1 78 ? -2.345 -6.997 15.145 1.00 83.69 78 GLU A CA 1
ATOM 634 C C . GLU A 1 78 ? -2.973 -5.940 14.232 1.00 83.69 78 GLU A C 1
ATOM 636 O O . GLU A 1 78 ? -4.123 -6.032 13.788 1.00 83.69 78 GLU A O 1
ATOM 641 N N . VAL A 1 79 ? -2.185 -4.904 13.968 1.00 89.12 79 VAL A N 1
ATOM 642 C CA . VAL A 1 79 ? -2.516 -3.833 13.037 1.00 89.12 79 VAL A CA 1
ATOM 643 C C . VAL A 1 79 ? -1.550 -3.910 11.872 1.00 89.12 79 VAL A C 1
ATOM 645 O O . VAL A 1 79 ? -0.359 -4.173 12.049 1.00 89.12 79 VAL A O 1
ATOM 648 N N . CYS A 1 80 ? -2.068 -3.664 10.680 1.00 92.19 80 CYS A N 1
ATOM 649 C CA . CYS A 1 80 ? -1.289 -3.702 9.461 1.00 92.19 80 CYS A CA 1
ATOM 650 C C . CYS A 1 80 ? -1.391 -2.382 8.699 1.00 92.19 80 CYS A C 1
ATOM 652 O O . CYS A 1 80 ? -2.376 -1.640 8.785 1.00 92.19 80 CYS A O 1
ATOM 654 N N . PHE A 1 81 ? -0.315 -2.093 7.983 1.00 93.94 81 PHE A N 1
ATOM 655 C CA . PHE A 1 81 ? -0.255 -1.101 6.937 1.00 93.94 81 PHE A CA 1
ATOM 656 C C . PHE A 1 81 ? -0.623 -1.771 5.625 1.00 93.94 81 PHE A C 1
ATOM 658 O O . PHE A 1 81 ? -0.031 -2.777 5.235 1.00 93.94 81 PHE A O 1
ATOM 665 N N . LEU A 1 82 ? -1.598 -1.182 4.955 1.00 92.19 82 LEU A N 1
ATOM 666 C CA . LEU A 1 82 ? -2.021 -1.557 3.629 1.00 92.19 82 LEU A CA 1
ATOM 667 C C . LEU A 1 82 ? -1.655 -0.426 2.673 1.00 92.19 82 LEU A C 1
ATOM 669 O O . LEU A 1 82 ? -2.187 0.685 2.765 1.00 92.19 82 LEU A O 1
ATOM 673 N N . VAL A 1 83 ? -0.739 -0.713 1.759 1.00 90.88 83 VAL A N 1
ATOM 674 C CA . VAL A 1 83 ? -0.430 0.165 0.637 1.00 90.88 83 VAL A CA 1
ATOM 675 C C . VAL A 1 83 ? -1.299 -0.276 -0.530 1.00 90.88 83 VAL A C 1
ATOM 677 O O . VAL A 1 83 ? -1.140 -1.372 -1.065 1.00 90.88 83 VAL A O 1
ATOM 680 N N . LEU A 1 84 ? -2.253 0.585 -0.881 1.00 85.06 84 LEU A N 1
ATOM 681 C CA . LEU A 1 84 ? -3.138 0.385 -2.023 1.00 85.06 84 LEU A CA 1
ATOM 682 C C . LEU A 1 84 ? -2.372 0.493 -3.338 1.00 85.06 84 LEU A C 1
ATOM 684 O O . LEU A 1 84 ? -1.319 1.140 -3.371 1.00 85.06 84 LEU A O 1
ATOM 688 N N . PRO A 1 85 ? -2.910 -0.073 -4.430 1.00 73.81 85 PRO A N 1
ATOM 689 C CA . PRO A 1 85 ? -2.164 -0.089 -5.660 1.00 73.81 85 PRO A CA 1
ATOM 690 C C . PRO A 1 85 ? -2.025 1.283 -6.250 1.00 73.81 85 PRO A C 1
ATOM 692 O O . PRO A 1 85 ? -3.007 1.996 -6.380 1.00 73.81 85 PRO A O 1
ATOM 695 N N . GLY A 1 86 ? -0.793 1.637 -6.583 1.00 74.69 86 GLY A N 1
ATOM 696 C CA . GLY A 1 86 ? -0.451 2.929 -7.143 1.00 74.69 86 GLY A CA 1
ATOM 697 C C . GLY A 1 86 ? 0.863 3.424 -6.570 1.00 74.69 86 GLY A C 1
ATOM 698 O O . GLY A 1 86 ? 0.924 3.967 -5.461 1.00 74.69 86 GLY A O 1
ATOM 699 N N . LEU A 1 87 ? 1.912 3.272 -7.368 1.00 76.06 87 LEU A N 1
ATOM 700 C CA . LEU A 1 87 ? 3.162 3.991 -7.191 1.00 76.06 87 LEU A CA 1
ATOM 701 C C . LEU A 1 87 ? 3.187 5.123 -8.201 1.00 76.06 87 LEU A C 1
ATOM 703 O O . LEU A 1 87 ? 2.917 4.928 -9.381 1.00 76.06 87 LEU A O 1
ATOM 707 N N . SER A 1 88 ? 3.523 6.321 -7.743 1.00 73.75 88 SER A N 1
ATOM 708 C CA . SER A 1 88 ? 3.771 7.430 -8.652 1.00 73.75 88 SER A CA 1
ATOM 709 C C . SER A 1 88 ? 5.265 7.745 -8.634 1.00 73.75 88 SER A C 1
ATOM 711 O O . SER A 1 88 ? 5.778 8.209 -7.610 1.00 73.75 88 SER A O 1
ATOM 713 N N . PRO A 1 89 ? 5.988 7.487 -9.737 1.00 70.31 89 PRO A N 1
ATOM 714 C CA . PRO A 1 89 ? 7.362 7.939 -9.860 1.00 70.31 89 PRO A CA 1
ATOM 715 C C . PRO A 1 89 ? 7.371 9.467 -9.998 1.00 70.31 89 PRO A C 1
ATOM 717 O O . PRO A 1 89 ? 6.648 10.042 -10.813 1.00 70.31 89 PRO A O 1
ATOM 720 N N . GLN A 1 90 ? 8.181 10.141 -9.185 1.00 70.25 90 GLN A N 1
ATOM 721 C CA . GLN A 1 90 ? 8.479 11.570 -9.316 1.00 70.25 90 GLN A CA 1
ATOM 722 C C . GLN A 1 90 ? 9.978 11.744 -9.500 1.00 70.25 90 GLN A C 1
ATOM 724 O O . GLN A 1 90 ? 10.764 10.862 -9.158 1.00 70.25 90 GLN A O 1
ATOM 729 N N . ASN A 1 91 ? 10.383 12.903 -10.018 1.00 64.94 91 ASN A N 1
ATOM 730 C CA . ASN A 1 91 ? 11.791 13.239 -10.210 1.00 64.94 91 ASN A CA 1
ATOM 731 C C . ASN A 1 91 ? 12.579 13.044 -8.898 1.00 64.94 91 ASN A C 1
ATOM 733 O O . ASN A 1 91 ? 12.534 13.894 -8.009 1.00 64.94 91 ASN A O 1
ATOM 737 N N . GLY A 1 92 ? 13.300 11.924 -8.797 1.00 68.44 92 GLY A N 1
ATOM 738 C CA . GLY A 1 92 ? 14.197 11.595 -7.691 1.00 68.44 92 GLY A CA 1
ATOM 739 C C . GLY A 1 92 ? 13.656 10.673 -6.589 1.00 68.44 92 GLY A C 1
ATOM 740 O O . GLY A 1 92 ? 14.448 10.340 -5.714 1.00 68.44 92 GLY A O 1
ATOM 741 N N . PHE A 1 93 ? 12.380 10.256 -6.590 1.00 74.50 93 PHE A N 1
ATOM 742 C CA . PHE A 1 93 ? 11.859 9.262 -5.628 1.00 74.50 93 PHE A CA 1
ATOM 743 C C . PHE A 1 93 ? 10.501 8.665 -6.046 1.00 74.50 93 PHE A C 1
ATOM 745 O O . PHE A 1 93 ? 9.744 9.260 -6.817 1.00 74.50 93 PHE A O 1
ATOM 752 N N . THR A 1 94 ? 10.169 7.507 -5.475 1.00 80.19 94 THR A N 1
ATOM 753 C CA . THR A 1 94 ? 8.861 6.846 -5.611 1.00 80.19 94 THR A CA 1
ATOM 754 C C . THR A 1 94 ? 7.992 7.152 -4.392 1.00 80.19 94 THR A C 1
ATOM 756 O O . THR A 1 94 ? 8.480 7.137 -3.263 1.00 80.19 94 THR A O 1
ATOM 759 N N . TYR A 1 95 ? 6.698 7.421 -4.587 1.00 86.06 95 TYR A N 1
ATOM 760 C CA . TYR A 1 95 ? 5.747 7.602 -3.485 1.00 86.06 95 TYR A CA 1
ATOM 761 C C . TYR A 1 95 ? 4.413 6.904 -3.746 1.00 86.06 95 TYR A C 1
ATOM 763 O O . TYR A 1 95 ? 4.098 6.537 -4.879 1.00 86.06 95 TYR A O 1
ATOM 771 N N . THR A 1 96 ? 3.615 6.735 -2.692 1.00 88.94 96 THR A N 1
ATOM 772 C CA . THR A 1 96 ? 2.301 6.095 -2.789 1.00 88.94 96 THR A CA 1
ATOM 773 C C . THR A 1 96 ? 1.276 7.056 -3.400 1.00 88.94 96 THR A C 1
ATOM 775 O O . THR A 1 96 ? 1.105 8.190 -2.946 1.00 88.94 96 THR A O 1
ATOM 778 N N . GLN A 1 97 ? 0.542 6.607 -4.419 1.00 87.19 97 GLN A N 1
ATOM 779 C CA . GLN A 1 97 ? -0.534 7.384 -5.048 1.00 87.19 97 GLN A CA 1
ATOM 780 C C . GLN A 1 97 ? -1.694 7.671 -4.081 1.00 87.19 97 GLN A C 1
ATOM 782 O O . GLN A 1 97 ? -2.395 8.678 -4.227 1.00 87.19 97 GLN A O 1
ATOM 787 N N . TYR A 1 98 ? -1.867 6.794 -3.093 1.00 91.50 98 TYR A N 1
ATOM 788 C CA . TYR A 1 98 ? -2.875 6.849 -2.041 1.00 91.50 98 TYR A CA 1
ATOM 789 C C . TYR A 1 98 ? -2.195 6.962 -0.669 1.00 91.50 98 TYR A C 1
ATOM 791 O O . TYR A 1 98 ? -1.025 6.590 -0.539 1.00 91.50 98 TYR A O 1
ATOM 799 N N . PRO A 1 99 ? -2.891 7.452 0.371 1.00 94.12 99 PRO A N 1
ATOM 800 C CA . PRO A 1 99 ? -2.425 7.301 1.741 1.00 94.12 99 PRO A CA 1
ATOM 801 C C . PRO A 1 99 ? -2.257 5.816 2.077 1.00 94.12 99 PRO A C 1
ATOM 803 O O . PRO A 1 99 ? -3.021 4.974 1.601 1.00 94.12 99 PRO A O 1
ATOM 806 N N . VAL A 1 100 ? -1.293 5.501 2.937 1.00 95.38 100 VAL A N 1
ATOM 807 C CA . VAL A 1 100 ? -1.186 4.162 3.519 1.00 95.38 100 VAL A CA 1
ATOM 808 C C . VAL A 1 100 ? -2.333 3.987 4.503 1.00 95.38 100 VAL A C 1
ATOM 810 O O . VAL A 1 100 ? -2.528 4.812 5.400 1.00 95.38 100 VAL A O 1
ATOM 813 N N . ILE A 1 101 ? -3.102 2.917 4.345 1.00 94.69 101 ILE A N 1
ATOM 814 C CA . ILE A 1 101 ? -4.214 2.615 5.237 1.00 94.69 101 ILE A CA 1
ATOM 815 C C . ILE A 1 101 ? -3.677 1.842 6.434 1.00 94.69 101 ILE A C 1
ATOM 817 O O . ILE A 1 101 ? -3.041 0.804 6.282 1.00 94.69 101 ILE A O 1
ATOM 821 N N . LYS A 1 102 ? -3.982 2.312 7.639 1.00 94.94 102 LYS A N 1
ATOM 822 C CA . LYS A 1 102 ? -3.814 1.537 8.865 1.00 94.94 102 LYS A CA 1
ATOM 823 C C . LYS A 1 102 ? -5.123 0.808 9.155 1.00 94.94 102 LYS A C 1
ATOM 825 O O . LYS A 1 102 ? -6.163 1.455 9.298 1.00 94.94 102 LYS A O 1
ATOM 830 N N . VAL A 1 103 ? -5.087 -0.518 9.242 1.00 92.31 103 VAL A N 1
ATOM 831 C CA . VAL A 1 103 ? -6.288 -1.352 9.396 1.00 92.31 103 VAL A CA 1
ATOM 832 C C . VAL A 1 103 ? -6.083 -2.446 10.443 1.00 92.31 103 VAL A C 1
ATOM 834 O O . VAL A 1 103 ? -5.012 -3.046 10.545 1.00 92.31 103 VAL A O 1
ATOM 837 N N . ASP A 1 104 ? -7.117 -2.680 11.254 1.00 91.00 104 ASP A N 1
ATOM 838 C CA . ASP A 1 104 ? -7.173 -3.845 12.140 1.00 91.00 104 ASP A CA 1
ATOM 839 C C . ASP A 1 104 ? -7.300 -5.096 11.272 1.00 91.00 104 ASP A C 1
ATOM 841 O O . ASP A 1 104 ? -8.167 -5.167 10.396 1.00 91.00 104 ASP A O 1
ATOM 845 N N . VAL A 1 105 ? -6.468 -6.096 11.534 1.00 87.06 105 VAL A N 1
ATOM 846 C CA . VAL A 1 105 ? -6.449 -7.356 10.790 1.00 87.06 105 VAL A CA 1
ATOM 847 C C . VAL A 1 105 ? -7.840 -8.010 10.684 1.00 87.06 105 VAL A C 1
ATOM 849 O O . VAL A 1 105 ? -8.171 -8.598 9.654 1.00 87.06 105 VAL A O 1
ATOM 852 N N . LYS A 1 106 ? -8.717 -7.842 11.685 1.00 87.94 106 LYS A N 1
ATOM 853 C CA . LYS A 1 106 ?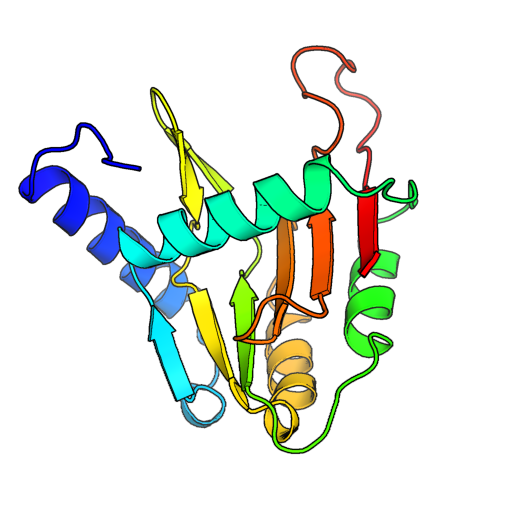 -10.102 -8.353 11.661 1.00 87.94 106 LYS A CA 1
ATOM 854 C C . LYS A 1 106 ? -10.965 -7.724 10.566 1.00 87.94 106 LYS A C 1
ATOM 856 O O . LYS A 1 106 ? -11.926 -8.343 10.119 1.00 87.94 106 LYS A O 1
ATOM 861 N N . LYS A 1 107 ? -10.655 -6.494 10.156 1.00 88.75 107 LYS A N 1
ATOM 862 C CA . LYS A 1 107 ? -11.393 -5.741 9.131 1.00 88.75 107 LYS A CA 1
ATOM 863 C C . LYS A 1 107 ? -10.768 -5.863 7.741 1.00 88.75 107 LYS A C 1
ATOM 865 O O . LYS A 1 107 ? -11.399 -5.478 6.758 1.00 88.75 107 LYS A O 1
ATOM 870 N N . PHE A 1 108 ? -9.566 -6.430 7.648 1.00 86.12 108 PHE A N 1
ATOM 871 C CA . PHE A 1 108 ? -8.798 -6.510 6.409 1.00 86.12 108 PHE A CA 1
ATOM 872 C C . PHE A 1 108 ? -9.536 -7.246 5.285 1.00 86.12 108 PHE A C 1
ATOM 874 O O . PHE A 1 108 ? -9.630 -6.731 4.177 1.00 86.12 108 PHE A O 1
ATOM 881 N N . HIS A 1 109 ? -10.130 -8.406 5.575 1.00 86.88 109 HIS A N 1
ATOM 882 C CA . HIS A 1 109 ? -10.870 -9.177 4.571 1.00 86.88 109 HIS A CA 1
ATOM 883 C C . HIS A 1 109 ? -12.047 -8.390 3.976 1.00 86.88 109 HIS A C 1
ATOM 885 O O . HIS A 1 109 ? -12.272 -8.428 2.766 1.00 86.88 109 HIS A O 1
ATOM 891 N N . SER A 1 110 ? -12.790 -7.660 4.812 1.00 88.56 110 SER A N 1
ATOM 892 C CA . SER A 1 110 ? -13.882 -6.793 4.354 1.00 88.56 110 SER A CA 1
ATOM 893 C C . SER A 1 110 ? -13.356 -5.648 3.490 1.00 88.56 110 SER A C 1
ATOM 895 O O . SER A 1 110 ? -13.948 -5.339 2.456 1.00 88.56 110 SER A O 1
ATOM 897 N N . LEU A 1 111 ? -12.219 -5.061 3.877 1.00 87.69 111 LEU A N 1
ATOM 898 C CA . LEU A 1 111 ? -11.573 -3.994 3.120 1.00 87.69 111 LEU A CA 1
ATOM 899 C C . LEU A 1 111 ? -11.105 -4.494 1.746 1.00 87.69 111 LEU A C 1
ATOM 901 O O . LEU A 1 111 ? -11.469 -3.888 0.741 1.00 87.69 111 LEU A O 1
ATOM 905 N N . LEU A 1 112 ? -10.405 -5.631 1.677 1.00 85.25 112 LEU A N 1
ATOM 906 C CA . LEU A 1 112 ? -9.989 -6.239 0.409 1.00 85.25 112 LEU A CA 1
ATOM 907 C C . LEU A 1 112 ? -11.173 -6.514 -0.520 1.00 85.25 112 LEU A C 1
ATOM 909 O O . LEU A 1 112 ? -11.118 -6.154 -1.692 1.00 85.25 112 LEU A O 1
ATOM 913 N N . LYS A 1 113 ? -12.264 -7.095 -0.004 1.00 86.12 113 LYS A N 1
ATOM 914 C CA . LYS A 1 113 ? -13.474 -7.338 -0.805 1.00 86.12 113 LYS A CA 1
ATOM 915 C C . LYS A 1 113 ? -14.054 -6.047 -1.374 1.00 86.12 113 LYS A C 1
ATOM 917 O O . LYS A 1 113 ? -14.402 -6.006 -2.547 1.00 86.12 113 LYS A O 1
ATOM 922 N N . SER A 1 114 ? -14.109 -4.983 -0.570 1.00 84.81 114 SER A N 1
ATOM 923 C CA . SER A 1 114 ? -14.598 -3.676 -1.033 1.00 84.81 114 SER A CA 1
ATOM 924 C C . SER A 1 114 ? -13.736 -3.075 -2.153 1.00 84.81 114 SER A C 1
ATOM 926 O O . SER A 1 114 ? -14.237 -2.308 -2.976 1.00 84.81 114 SER A O 1
ATOM 928 N N . MET A 1 115 ? -12.448 -3.429 -2.187 1.00 82.00 115 MET A N 1
ATOM 929 C CA . MET A 1 115 ? -11.474 -2.933 -3.153 1.00 82.00 115 MET A CA 1
ATOM 930 C C . MET A 1 115 ? -11.409 -3.779 -4.425 1.00 82.00 115 MET A C 1
ATOM 932 O O . MET A 1 115 ? -11.188 -3.218 -5.494 1.00 82.00 115 MET A O 1
ATOM 936 N N . GLN A 1 116 ? -11.609 -5.096 -4.330 1.00 78.12 116 GLN A N 1
ATOM 937 C CA . GLN A 1 116 ? -11.470 -6.032 -5.451 1.00 78.12 116 GLN A CA 1
ATOM 938 C C . GLN A 1 116 ? -12.316 -5.623 -6.667 1.00 78.12 116 GLN A C 1
ATOM 940 O O . GLN A 1 116 ? -11.862 -5.723 -7.798 1.00 78.12 116 GLN A O 1
ATOM 945 N N . GLU A 1 117 ? -13.521 -5.098 -6.444 1.00 72.19 117 GLU A N 1
ATOM 946 C CA . GLU A 1 117 ? -14.422 -4.663 -7.522 1.00 72.19 117 GLU A CA 1
ATOM 947 C C . GLU A 1 117 ? -14.042 -3.301 -8.135 1.00 72.19 117 GLU A C 1
ATOM 949 O O . GLU A 1 117 ? -14.604 -2.888 -9.148 1.00 72.19 117 GLU A O 1
ATOM 954 N N . ARG A 1 118 ? -13.116 -2.568 -7.506 1.00 74.00 118 ARG A N 1
ATOM 955 C CA . ARG A 1 118 ? -12.813 -1.156 -7.803 1.00 74.00 118 ARG A CA 1
ATOM 956 C C . ARG A 1 118 ? -11.409 -0.946 -8.351 1.00 74.00 118 ARG A C 1
ATOM 958 O O . ARG A 1 118 ? -11.146 0.066 -8.998 1.00 74.00 118 ARG A O 1
ATOM 965 N N . LEU A 1 119 ? -10.507 -1.878 -8.075 1.00 71.88 119 LEU A N 1
ATOM 966 C CA . LEU A 1 119 ? -9.126 -1.828 -8.522 1.00 71.88 119 LEU A CA 1
ATOM 967 C C . LEU A 1 119 ? -9.003 -2.496 -9.890 1.00 71.88 119 LEU A C 1
ATOM 969 O O . LEU A 1 119 ? -9.081 -3.711 -10.007 1.00 71.88 119 LEU A O 1
ATOM 973 N N . THR A 1 120 ? -8.818 -1.677 -10.923 1.00 63.22 120 THR A N 1
ATOM 974 C CA . THR A 1 120 ? -8.672 -2.129 -12.319 1.00 63.22 120 THR A CA 1
ATOM 975 C C . THR A 1 120 ? -7.225 -2.126 -12.810 1.00 63.22 120 THR A C 1
ATOM 977 O O . THR A 1 120 ? -6.967 -2.585 -13.915 1.00 63.22 120 THR A O 1
ATOM 980 N N . LYS A 1 121 ? -6.295 -1.581 -12.015 1.00 69.12 121 LYS A N 1
ATOM 981 C CA . LYS A 1 121 ? -4.854 -1.550 -12.292 1.00 69.12 121 LYS A CA 1
ATOM 982 C C . LYS A 1 121 ? -4.083 -1.766 -11.000 1.00 69.12 121 LYS A C 1
ATOM 984 O O . LYS A 1 121 ? -4.364 -1.088 -10.006 1.00 69.12 121 LYS A O 1
ATOM 989 N N . LEU A 1 122 ? -3.130 -2.690 -11.023 1.00 72.88 122 LEU A N 1
ATOM 990 C CA . LEU A 1 122 ? -2.280 -3.020 -9.888 1.00 72.88 122 LEU A CA 1
ATOM 991 C C . LEU A 1 122 ? -0.828 -2.739 -10.258 1.00 72.88 122 LEU A C 1
ATOM 993 O O . LEU A 1 122 ? -0.181 -3.554 -10.885 1.00 72.88 122 LEU A O 1
ATOM 997 N N . ASP A 1 123 ? -0.302 -1.585 -9.860 1.00 74.81 123 ASP A N 1
ATOM 998 C CA . ASP A 1 123 ? 1.123 -1.288 -10.076 1.00 74.81 123 ASP A CA 1
ATOM 999 C C . ASP A 1 123 ? 2.006 -1.908 -8.980 1.00 74.81 123 ASP A C 1
ATOM 1001 O O . ASP A 1 123 ? 3.138 -2.328 -9.194 1.00 74.81 123 ASP A O 1
ATOM 1005 N N . PHE A 1 124 ? 1.471 -1.926 -7.767 1.00 82.88 124 PHE A N 1
ATOM 1006 C CA . PHE A 1 124 ? 2.128 -2.347 -6.539 1.00 82.88 124 PHE A CA 1
ATOM 1007 C C . PHE A 1 124 ? 1.036 -2.689 -5.543 1.00 82.88 124 PHE A C 1
ATOM 1009 O O . PHE A 1 124 ? -0.060 -2.165 -5.647 1.00 82.88 124 PHE A O 1
ATOM 1016 N N . PHE A 1 125 ? 1.287 -3.508 -4.545 1.00 87.75 125 PHE A N 1
ATOM 1017 C CA . PHE A 1 125 ? 0.383 -3.652 -3.417 1.00 87.75 125 PHE A CA 1
ATOM 1018 C C . PHE A 1 125 ? 1.186 -4.188 -2.254 1.00 87.75 125 PHE A C 1
ATOM 1020 O O . PHE A 1 125 ? 2.023 -5.068 -2.438 1.00 87.75 125 PHE A O 1
ATOM 1027 N N . SER A 1 126 ? 0.932 -3.717 -1.041 1.00 90.88 126 SER A N 1
ATOM 1028 C CA . SER A 1 126 ? 1.538 -4.373 0.108 1.00 90.88 126 SER A CA 1
ATOM 1029 C C . SER A 1 126 ? 0.636 -4.402 1.317 1.00 90.88 126 SER A C 1
ATOM 1031 O O . SER A 1 126 ? -0.118 -3.471 1.593 1.00 90.88 126 SER A O 1
ATOM 1033 N N . LEU A 1 127 ? 0.748 -5.501 2.047 1.00 92.50 127 LEU A N 1
ATOM 1034 C CA . LEU A 1 127 ? 0.191 -5.674 3.368 1.00 92.50 127 LEU A CA 1
ATOM 1035 C C . LEU A 1 127 ? 1.349 -6.017 4.296 1.00 92.50 127 LEU A C 1
ATOM 1037 O O . LEU A 1 127 ? 1.986 -7.052 4.139 1.00 92.50 127 LEU A O 1
ATOM 1041 N N . VAL A 1 128 ? 1.615 -5.165 5.277 1.00 93.19 128 VAL A N 1
ATOM 1042 C CA . VAL A 1 128 ? 2.738 -5.348 6.199 1.00 93.19 128 VAL A CA 1
ATOM 1043 C C . VAL A 1 128 ? 2.272 -5.052 7.611 1.00 93.19 128 VAL A C 1
ATOM 1045 O O . VAL A 1 128 ? 1.634 -4.030 7.857 1.00 93.19 128 VAL A O 1
ATOM 1048 N N . PHE A 1 129 ? 2.574 -5.928 8.564 1.00 92.69 129 PHE A N 1
ATOM 1049 C CA . PHE A 1 129 ? 2.236 -5.668 9.962 1.00 92.69 129 PHE A CA 1
ATOM 1050 C C . PHE A 1 129 ? 3.004 -4.449 10.481 1.00 92.69 129 PHE A C 1
ATOM 1052 O O . PHE A 1 129 ? 4.113 -4.168 10.036 1.00 92.69 129 PHE A O 1
ATOM 1059 N N . GLU A 1 130 ? 2.446 -3.709 11.441 1.00 91.19 130 GLU A N 1
ATOM 1060 C CA . GLU A 1 130 ? 3.009 -2.423 11.887 1.00 91.19 130 GLU A CA 1
ATOM 1061 C C . GLU A 1 130 ? 4.467 -2.524 12.392 1.00 91.19 130 GLU A C 1
ATOM 1063 O O . GLU A 1 130 ? 5.238 -1.567 12.290 1.00 91.19 130 GLU A O 1
ATOM 1068 N N . LYS A 1 131 ? 4.878 -3.702 12.878 1.00 91.31 131 LYS A N 1
ATOM 1069 C CA . LYS A 1 131 ? 6.259 -3.991 13.302 1.00 91.31 131 LYS A CA 1
ATOM 1070 C C . LYS A 1 131 ? 7.211 -4.373 12.166 1.00 91.31 131 LYS A C 1
ATOM 1072 O O . LYS A 1 131 ? 8.417 -4.408 12.390 1.00 91.31 131 LYS A O 1
ATOM 1077 N N . PHE A 1 132 ? 6.704 -4.594 10.953 1.00 90.88 132 PHE A N 1
ATOM 1078 C CA . PHE A 1 132 ? 7.442 -5.042 9.764 1.00 90.88 132 PHE A CA 1
ATOM 1079 C C . PHE A 1 132 ? 8.060 -6.447 9.881 1.00 90.88 132 PHE A C 1
ATOM 1081 O O . PHE A 1 132 ? 8.877 -6.826 9.045 1.00 90.88 132 PHE A O 1
ATOM 1088 N N . GLU A 1 133 ? 7.670 -7.220 10.896 1.00 89.94 133 GLU A N 1
ATOM 1089 C CA . GLU A 1 133 ? 8.158 -8.589 11.128 1.00 89.94 133 GLU A CA 1
ATOM 1090 C C . GLU A 1 133 ? 7.596 -9.582 10.111 1.00 89.94 133 GLU A C 1
ATOM 1092 O O . GLU A 1 133 ? 8.293 -10.522 9.747 1.00 89.94 133 GLU A O 1
ATOM 1097 N N . HIS A 1 134 ? 6.386 -9.312 9.619 1.00 90.69 134 HIS A N 1
ATOM 1098 C CA . HIS A 1 134 ? 5.703 -10.098 8.604 1.00 90.69 134 HIS A CA 1
ATOM 1099 C C . HIS A 1 134 ? 5.083 -9.180 7.549 1.00 90.69 134 HIS A C 1
ATOM 1101 O O . HIS A 1 134 ? 4.660 -8.053 7.857 1.00 90.69 134 HIS A O 1
ATOM 1107 N N . GLY A 1 135 ? 5.003 -9.651 6.312 1.00 91.94 135 GLY A N 1
ATOM 1108 C CA . GLY A 1 135 ? 4.371 -8.911 5.234 1.00 91.94 135 GLY A CA 1
ATOM 1109 C C . GLY A 1 135 ? 4.347 -9.642 3.902 1.00 91.94 135 GLY A C 1
ATOM 1110 O O . GLY A 1 135 ? 5.056 -10.619 3.676 1.00 91.94 135 GLY A O 1
ATOM 1111 N N . ILE A 1 136 ? 3.517 -9.120 3.010 1.00 90.81 136 ILE A N 1
ATOM 1112 C CA . ILE A 1 136 ? 3.454 -9.489 1.607 1.00 90.81 136 ILE A CA 1
ATOM 1113 C C . ILE A 1 136 ? 3.528 -8.227 0.755 1.00 90.81 136 ILE A C 1
ATOM 1115 O O . ILE A 1 136 ? 2.846 -7.231 1.012 1.00 90.81 136 ILE A O 1
ATOM 1119 N N . VAL A 1 137 ? 4.372 -8.279 -0.267 1.00 90.56 137 VAL A N 1
ATOM 1120 C CA . VAL A 1 137 ? 4.494 -7.264 -1.308 1.00 90.56 137 VAL A CA 1
ATOM 1121 C C . VAL A 1 137 ? 4.224 -7.927 -2.643 1.00 90.56 137 VAL A C 1
ATOM 1123 O O . VAL A 1 137 ? 4.766 -8.990 -2.934 1.00 90.56 137 VAL A O 1
ATOM 1126 N N . LEU A 1 138 ? 3.387 -7.275 -3.433 1.00 87.19 138 LEU A N 1
ATOM 1127 C CA . LEU A 1 138 ? 3.132 -7.571 -4.826 1.00 87.19 138 LEU A CA 1
ATOM 1128 C C . LEU A 1 138 ? 3.692 -6.400 -5.627 1.00 87.19 138 LEU A C 1
ATOM 1130 O O . LEU A 1 138 ? 3.265 -5.262 -5.431 1.00 87.19 138 LEU A O 1
ATOM 1134 N N . ASP A 1 139 ? 4.645 -6.665 -6.505 1.00 83.94 139 ASP A N 1
ATOM 1135 C CA . ASP A 1 139 ? 5.229 -5.654 -7.382 1.00 83.94 139 ASP A CA 1
ATOM 1136 C C . ASP A 1 139 ? 5.083 -6.121 -8.830 1.00 83.94 139 ASP A C 1
ATOM 1138 O O . ASP A 1 139 ? 5.641 -7.149 -9.215 1.00 83.94 139 ASP A O 1
ATOM 1142 N N . VAL A 1 140 ? 4.277 -5.400 -9.612 1.00 75.50 140 VAL A N 1
ATOM 1143 C CA . VAL A 1 140 ? 3.974 -5.736 -11.015 1.00 75.50 140 VAL A CA 1
ATOM 1144 C C . VAL A 1 140 ? 5.073 -5.242 -11.965 1.00 75.50 140 VAL A C 1
ATOM 1146 O O . VAL A 1 140 ? 5.180 -5.711 -13.099 1.00 75.50 140 VAL A O 1
ATOM 1149 N N . TYR A 1 141 ? 5.958 -4.363 -11.485 1.00 66.81 141 TYR A N 1
ATOM 1150 C CA . TYR A 1 141 ? 7.120 -3.862 -12.220 1.00 66.81 141 TYR A CA 1
ATOM 1151 C C . TYR A 1 141 ? 8.443 -4.325 -11.609 1.00 66.81 141 TYR A C 1
ATOM 1153 O O . TYR A 1 141 ? 9.472 -3.677 -11.815 1.00 66.81 141 TYR A O 1
ATOM 1161 N N . ALA A 1 142 ? 8.443 -5.454 -10.894 1.00 61.69 142 ALA A N 1
ATOM 1162 C CA . ALA A 1 142 ? 9.623 -5.989 -10.215 1.00 61.69 142 ALA A CA 1
ATOM 1163 C C . ALA A 1 142 ? 10.846 -6.204 -11.138 1.00 61.69 142 ALA A C 1
ATOM 1165 O O . ALA A 1 142 ? 11.977 -6.337 -10.672 1.00 61.69 142 ALA A O 1
ATOM 1166 N N . GLY A 1 143 ? 10.649 -6.168 -12.459 1.00 51.19 143 GLY A N 1
ATOM 1167 C CA . GLY A 1 143 ? 11.689 -5.913 -13.447 1.00 51.19 143 GLY A CA 1
ATOM 1168 C C . GLY A 1 143 ? 11.474 -4.561 -14.129 1.00 51.19 143 GLY A C 1
ATOM 1169 O O . GLY A 1 143 ? 10.499 -4.369 -14.847 1.00 51.19 143 GLY A O 1
ATOM 1170 N N . ASN A 1 144 ? 12.424 -3.644 -13.947 1.00 52.34 144 ASN A N 1
ATOM 1171 C CA . ASN A 1 144 ? 12.495 -2.313 -14.554 1.00 52.34 144 ASN A CA 1
ATOM 1172 C C . ASN A 1 144 ? 11.899 -2.240 -15.993 1.00 52.34 144 ASN A C 1
ATOM 1174 O O . ASN A 1 144 ? 12.455 -2.862 -16.908 1.00 52.34 144 ASN A O 1
ATOM 1178 N N . PRO A 1 145 ? 10.829 -1.458 -16.247 1.00 46.06 145 PRO A N 1
ATOM 1179 C CA . PRO A 1 145 ? 10.207 -1.365 -17.572 1.00 46.06 145 PRO A CA 1
ATOM 1180 C C . PRO A 1 145 ? 11.142 -0.792 -18.653 1.00 46.06 145 PRO A C 1
ATOM 1182 O O . PRO A 1 145 ? 10.908 -1.010 -19.840 1.00 46.06 145 PRO A O 1
ATOM 1185 N N . GLU A 1 146 ? 12.240 -0.124 -18.273 1.00 46.56 146 GLU A N 1
ATOM 1186 C CA . GLU A 1 146 ? 13.280 0.319 -19.215 1.00 46.56 146 GLU A CA 1
ATOM 1187 C C . GLU A 1 146 ? 14.144 -0.834 -19.773 1.00 46.56 146 GLU A C 1
ATOM 1189 O O . GLU A 1 146 ? 14.799 -0.662 -20.800 1.00 46.56 146 GLU A O 1
ATOM 1194 N N . ILE A 1 147 ? 14.156 -2.010 -19.126 1.00 45.34 147 ILE A N 1
ATOM 1195 C CA . ILE A 1 147 ? 15.055 -3.137 -19.444 1.00 45.34 147 ILE A CA 1
ATOM 1196 C C . ILE A 1 147 ? 14.317 -4.310 -20.112 1.00 45.34 147 ILE A C 1
ATOM 1198 O O . ILE A 1 147 ? 14.907 -5.008 -20.937 1.00 45.34 147 ILE A O 1
ATOM 1202 N N . HIS A 1 148 ? 13.040 -4.545 -19.792 1.00 39.16 148 HIS A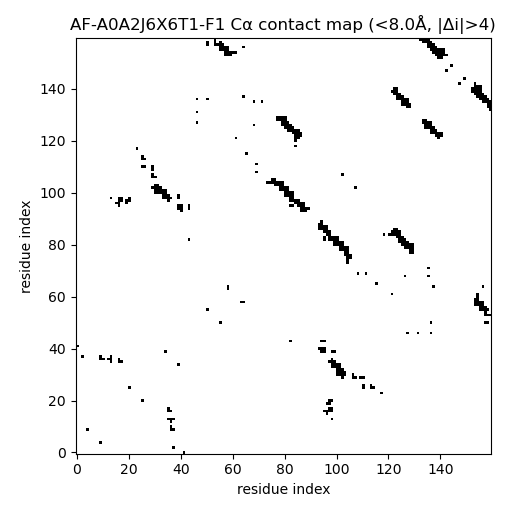 N 1
ATOM 1203 C CA . HIS A 1 148 ? 12.382 -5.814 -20.144 1.00 39.16 148 HIS A CA 1
ATOM 1204 C C . HIS A 1 148 ? 11.611 -5.842 -21.466 1.00 39.16 148 HIS A C 1
ATOM 1206 O O . HIS A 1 148 ? 11.208 -6.921 -21.901 1.00 39.16 148 HIS A O 1
ATOM 1212 N N . GLY A 1 149 ? 11.478 -4.714 -22.166 1.00 41.03 149 GLY A N 1
ATOM 1213 C CA . GLY A 1 149 ? 10.666 -4.667 -23.380 1.00 41.03 149 GLY A CA 1
ATOM 1214 C C . GLY A 1 149 ? 9.178 -4.870 -23.067 1.00 41.03 149 GLY A C 1
ATOM 1215 O O . GLY A 1 149 ? 8.782 -5.432 -22.053 1.00 41.03 149 GLY A O 1
ATOM 1216 N N . VAL A 1 150 ? 8.331 -4.353 -23.942 1.00 47.41 150 VAL A N 1
ATOM 1217 C CA . VAL A 1 150 ? 6.925 -4.009 -23.669 1.00 47.41 150 VAL A CA 1
ATOM 1218 C C . VAL A 1 150 ? 5.986 -5.225 -23.499 1.00 47.41 150 VAL A C 1
ATOM 1220 O O . VAL A 1 150 ? 4.778 -5.049 -23.419 1.00 47.41 150 VAL A O 1
ATOM 1223 N N . ASP A 1 151 ? 6.505 -6.455 -23.427 1.00 49.81 151 ASP A N 1
ATOM 1224 C CA . ASP A 1 151 ? 5.700 -7.660 -23.679 1.00 49.81 151 ASP A CA 1
ATOM 1225 C C . ASP A 1 151 ? 5.515 -8.609 -22.482 1.00 49.81 151 ASP A C 1
ATOM 1227 O O . ASP A 1 151 ? 4.790 -9.599 -22.616 1.00 49.81 151 ASP A O 1
ATOM 1231 N N . LYS A 1 152 ? 6.134 -8.364 -21.314 1.00 51.50 152 LYS A N 1
ATOM 1232 C CA . LYS A 1 152 ? 5.906 -9.205 -20.121 1.00 51.50 152 LYS A CA 1
ATOM 1233 C C . LYS A 1 152 ? 5.880 -8.403 -18.824 1.00 51.50 152 LYS A C 1
ATOM 1235 O O . LYS A 1 152 ? 6.923 -7.989 -18.330 1.00 51.50 152 LYS A O 1
ATOM 1240 N N . GLU A 1 153 ? 4.690 -8.269 -18.248 1.00 59.53 153 GLU A N 1
ATOM 1241 C CA . GLU A 1 153 ? 4.510 -7.935 -16.833 1.00 59.53 153 GLU A CA 1
ATOM 1242 C C . GLU A 1 153 ? 5.210 -9.008 -15.987 1.00 59.53 153 GLU A C 1
ATOM 1244 O O . GLU A 1 153 ? 4.891 -10.198 -16.083 1.00 59.53 153 GLU A O 1
ATOM 1249 N N . ILE A 1 154 ? 6.203 -8.604 -15.194 1.00 65.31 154 ILE A N 1
ATOM 1250 C CA . ILE A 1 154 ? 6.838 -9.477 -14.206 1.00 65.31 154 ILE A CA 1
ATOM 1251 C C . ILE A 1 154 ? 6.209 -9.129 -12.869 1.00 65.31 154 ILE A C 1
ATOM 1253 O O . ILE A 1 154 ? 6.597 -8.159 -12.224 1.00 65.31 154 ILE A O 1
ATOM 1257 N N . CYS A 1 155 ? 5.240 -9.938 -12.456 1.00 76.25 155 CYS A N 1
ATOM 1258 C CA . CYS A 1 155 ? 4.693 -9.843 -11.114 1.00 76.25 155 CYS A CA 1
ATOM 1259 C C . CYS A 1 155 ? 5.599 -10.619 -10.158 1.00 76.25 155 CYS A C 1
ATOM 1261 O O . CYS A 1 155 ? 5.779 -11.828 -10.319 1.00 76.25 155 CYS A O 1
ATOM 1263 N N . GLN A 1 156 ? 6.148 -9.949 -9.152 1.00 83.88 156 GLN A N 1
ATOM 1264 C CA . GLN A 1 156 ? 6.877 -10.595 -8.067 1.00 83.88 156 GLN A CA 1
ATOM 1265 C C . GLN A 1 156 ? 6.066 -10.525 -6.779 1.00 83.88 156 GLN A C 1
ATOM 1267 O O . GLN A 1 156 ? 5.483 -9.495 -6.438 1.00 83.88 156 GLN A O 1
ATOM 1272 N N . VAL A 1 157 ? 6.049 -11.642 -6.059 1.00 86.75 157 VAL A N 1
ATOM 1273 C CA . VAL A 1 157 ? 5.437 -11.760 -4.741 1.00 86.75 157 VAL A CA 1
ATOM 1274 C C . VAL A 1 157 ? 6.525 -12.046 -3.725 1.00 86.75 157 VAL A C 1
ATOM 1276 O O . VAL A 1 157 ? 7.178 -13.090 -3.765 1.00 86.75 157 VAL A O 1
ATOM 1279 N N . THR A 1 158 ? 6.705 -11.123 -2.791 1.00 88.44 158 THR A N 1
ATOM 1280 C CA . THR A 1 158 ? 7.684 -11.242 -1.714 1.00 88.44 158 THR A CA 1
ATOM 1281 C C . THR A 1 158 ? 6.954 -11.372 -0.391 1.00 88.44 158 THR A C 1
ATOM 1283 O O . THR A 1 158 ? 6.183 -10.489 -0.023 1.00 88.44 158 THR A O 1
ATOM 1286 N N . ILE A 1 159 ? 7.197 -12.474 0.319 1.00 89.19 159 ILE A N 1
ATOM 1287 C CA . ILE A 1 159 ? 6.542 -12.816 1.587 1.00 89.19 159 ILE A CA 1
ATOM 1288 C C . ILE A 1 159 ? 7.615 -13.001 2.657 1.00 89.19 159 ILE A C 1
ATOM 1290 O O . ILE A 1 159 ? 8.649 -13.624 2.400 1.00 89.19 159 ILE A O 1
ATOM 1294 N N . TRP A 1 160 ? 7.374 -12.478 3.856 1.00 91.81 160 TRP A N 1
ATOM 1295 C CA . TRP A 1 160 ? 8.193 -12.734 5.041 1.00 91.81 160 TRP A CA 1
ATOM 1296 C C . TRP A 1 160 ? 7.351 -12.745 6.317 1.00 91.81 160 TRP A C 1
ATOM 1298 O O . TRP A 1 160 ? 6.225 -12.201 6.295 1.00 91.81 160 TRP A O 1
#

Organism: NCBI:txid693075

pLDDT: mean 81.56, s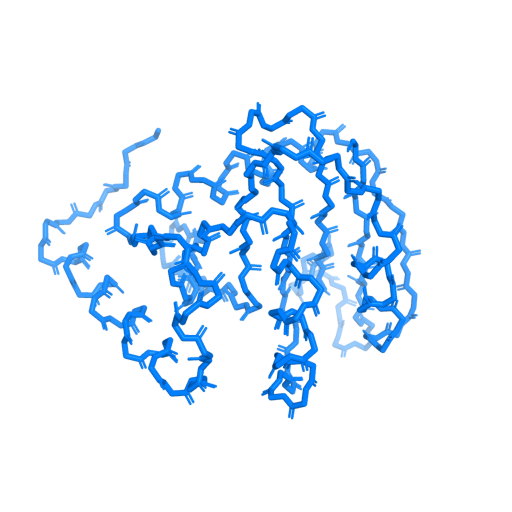td 12.9, range [39.16, 95.62]

Secondary structure (DSSP, 8-state):
------HHHHHHHHHHHHHHHHHHT--GGG-SEEE-TTHHHHHHHHHHHHHTTS-PEEE--HHHHHHHHHSS---TT-EEEEE-S-EEEETTEEEESSPEEEEEHHHHHHHHHHHHTT----SEEEEEETTSSSEEEEETBSS-HHHH-TT--BEEEEE-

Mean predicted aligned error: 6.64 Å